Protein AF-A0A7V8SWF2-F1 (afdb_monomer)

Mean predicted aligned error: 2.57 Å

Organism: NCBI:txid2741543

Sequence (123 aa):
MGIDVYLKWEGQTEDEEKAQYTGFSVVSGDVGYLREAYHGGPYATTVLCAECFEGNPTKTIPAITLIERLPDAIKACIERHRVRYQEEIGPDDPECKAFADFVRLAAEKEAQTGKPCTVYASY

Radius of gyration: 13.46 Å; Cα contacts (8 Å, |Δi|>4): 225; chains: 1; bounding box: 35×26×35 Å

Solvent-accessible surface area (backbone atoms only — not comparable to full-atom values): 6474 Å² total; per-residue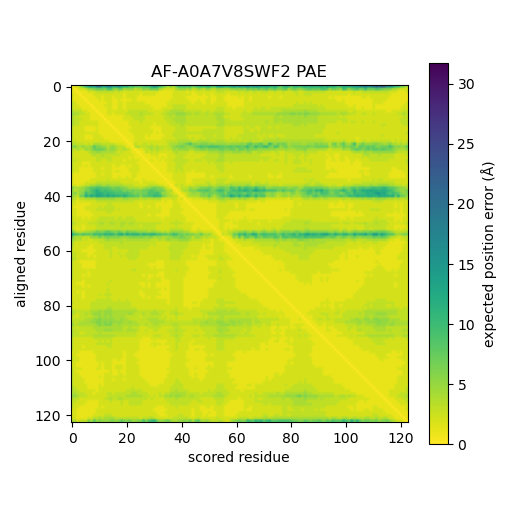 (Å²): 113,45,37,38,37,40,59,44,53,86,85,67,46,72,66,58,58,55,59,44,70,57,88,80,47,47,54,44,3,71,52,28,22,44,46,45,73,65,79,71,74,60,53,26,64,56,55,44,47,43,67,27,73,66,83,51,29,65,38,76,49,51,36,67,60,34,58,72,28,42,68,59,16,37,51,28,39,38,51,24,34,43,75,74,68,71,37,94,63,55,69,83,37,59,62,32,34,12,56,54,33,26,40,48,45,36,39,52,49,20,69,74,62,77,44,60,23,34,38,36,49,48,112

pLDDT: mean 96.08, std 3.7, range [80.88, 98.75]

Structure (mmCIF, N/CA/C/O backbone):
data_AF-A0A7V8SWF2-F1
#
_entry.id   AF-A0A7V8SWF2-F1
#
loop_
_atom_site.group_PDB
_atom_site.id
_atom_site.type_symbol
_atom_site.label_atom_id
_atom_site.label_alt_id
_atom_site.label_comp_id
_atom_site.label_asym_id
_atom_site.label_entity_id
_atom_site.label_seq_id
_atom_site.pdbx_PDB_ins_code
_atom_site.Cartn_x
_atom_site.Cartn_y
_atom_site.Cartn_z
_atom_site.occupancy
_atom_site.B_iso_or_equiv
_atom_site.auth_seq_id
_atom_site.auth_comp_id
_atom_site.auth_asym_id
_atom_site.auth_atom_id
_atom_site.pdbx_PDB_model_num
ATOM 1 N N . MET A 1 1 ? 18.454 -2.505 3.007 1.00 80.88 1 MET A N 1
ATOM 2 C CA . MET A 1 1 ? 17.566 -1.360 3.290 1.00 80.88 1 MET A CA 1
ATOM 3 C C . MET A 1 1 ? 16.406 -1.441 2.314 1.00 80.88 1 MET A C 1
ATOM 5 O O . MET A 1 1 ? 16.642 -1.771 1.153 1.00 80.88 1 MET A O 1
ATOM 9 N N . GLY A 1 2 ? 15.179 -1.259 2.784 1.00 90.56 2 GLY A N 1
ATOM 10 C CA . GLY A 1 2 ? 13.956 -1.361 1.990 1.00 90.56 2 GLY A CA 1
ATOM 11 C C . GLY A 1 2 ? 12.973 -0.290 2.435 1.00 90.56 2 GLY A C 1
ATOM 12 O O . GLY A 1 2 ? 13.125 0.240 3.529 1.00 90.56 2 GLY A O 1
ATOM 13 N N . ILE A 1 3 ? 12.019 0.024 1.571 1.00 94.75 3 ILE A N 1
ATOM 14 C CA . ILE A 1 3 ? 10.814 0.754 1.933 1.00 94.75 3 ILE A CA 1
ATOM 15 C C . ILE A 1 3 ? 9.798 -0.299 2.350 1.00 94.75 3 ILE A C 1
ATOM 17 O O . ILE A 1 3 ? 9.471 -1.179 1.555 1.00 94.7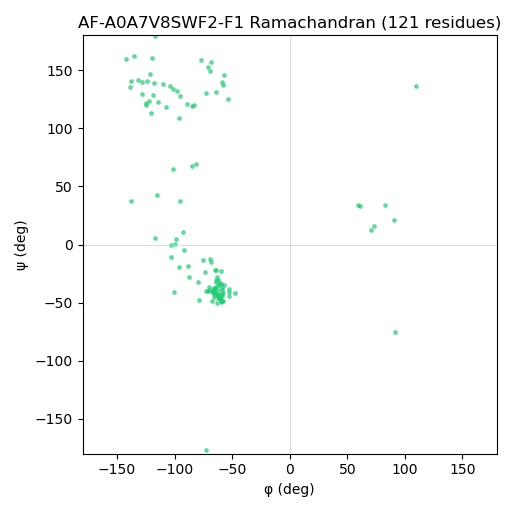5 3 ILE A O 1
ATOM 21 N N . ASP A 1 4 ? 9.322 -0.205 3.578 1.00 96.81 4 ASP A N 1
ATOM 22 C CA . ASP A 1 4 ? 8.298 -1.056 4.160 1.00 96.81 4 ASP A CA 1
ATOM 23 C C . ASP A 1 4 ? 7.067 -0.190 4.449 1.00 96.81 4 ASP A C 1
ATOM 25 O O . ASP A 1 4 ? 7.167 0.809 5.162 1.00 96.81 4 ASP A O 1
ATOM 29 N N . VAL A 1 5 ? 5.911 -0.539 3.888 1.00 97.81 5 VAL A N 1
ATOM 30 C CA . VAL A 1 5 ? 4.654 0.189 4.103 1.00 97.81 5 VAL A CA 1
ATOM 31 C C . VAL A 1 5 ? 3.636 -0.732 4.754 1.00 97.81 5 VAL A C 1
ATOM 33 O O . VAL A 1 5 ? 3.374 -1.825 4.262 1.00 97.81 5 VAL A O 1
ATOM 36 N N . TYR A 1 6 ? 3.043 -0.263 5.846 1.00 98.19 6 TYR A N 1
ATOM 37 C CA . TYR A 1 6 ? 2.081 -0.996 6.657 1.00 98.19 6 TYR A CA 1
ATOM 38 C C . TYR A 1 6 ? 0.738 -0.279 6.661 1.00 98.19 6 TYR A C 1
ATOM 40 O O . TYR A 1 6 ? 0.677 0.946 6.797 1.00 98.19 6 TYR A O 1
ATOM 48 N N . LEU A 1 7 ? -0.337 -1.053 6.574 1.00 98.25 7 LEU A N 1
ATOM 49 C CA . LEU A 1 7 ? -1.703 -0.581 6.740 1.00 98.25 7 LEU A CA 1
ATOM 50 C C . LEU A 1 7 ? -2.189 -0.868 8.164 1.00 98.25 7 LEU A C 1
ATOM 52 O O . LEU A 1 7 ? -2.066 -1.985 8.659 1.00 98.25 7 LEU A O 1
ATOM 56 N N . LYS A 1 8 ? -2.780 0.128 8.813 1.00 98.06 8 LYS A N 1
ATOM 57 C CA . LYS A 1 8 ? -3.403 0.031 10.135 1.00 98.06 8 LYS A CA 1
ATOM 58 C C . LYS A 1 8 ? -4.853 0.485 10.040 1.00 98.06 8 LYS A C 1
ATOM 60 O O . LYS A 1 8 ? -5.156 1.466 9.362 1.00 98.06 8 LYS A O 1
ATOM 65 N N . TRP A 1 9 ? -5.748 -0.193 10.744 1.00 98.06 9 TRP A N 1
ATOM 66 C CA . TRP A 1 9 ? -7.170 0.153 10.794 1.00 98.06 9 TRP A CA 1
ATOM 67 C C . TRP A 1 9 ? -7.704 0.086 12.221 1.00 98.06 9 TRP A C 1
ATOM 69 O O . TRP A 1 9 ? -7.092 -0.500 13.115 1.00 98.06 9 TRP A O 1
ATOM 79 N N . GLU A 1 10 ? -8.853 0.720 12.446 1.00 96.88 10 GLU A N 1
ATOM 80 C CA . GLU A 1 10 ? -9.509 0.680 13.749 1.00 96.88 10 GLU A CA 1
ATOM 81 C C . GLU A 1 10 ? -9.944 -0.749 14.093 1.00 96.88 10 GLU A C 1
ATOM 83 O O . GLU A 1 10 ? -10.562 -1.437 13.283 1.00 96.88 10 GLU A O 1
ATOM 88 N N . GLY A 1 11 ? -9.610 -1.197 15.304 1.00 96.19 11 GLY A N 1
ATOM 89 C CA . GLY A 1 11 ? -9.930 -2.550 15.756 1.00 96.19 11 GLY A CA 1
ATOM 90 C C . GLY A 1 11 ? -9.077 -3.652 15.122 1.00 96.19 11 GLY A C 1
ATOM 91 O O . GLY A 1 11 ? -9.462 -4.814 15.224 1.00 96.19 11 GLY A O 1
ATOM 92 N N . GLN A 1 12 ? -7.945 -3.318 14.486 1.00 97.62 12 GLN A N 1
ATOM 93 C CA . GLN A 1 12 ? -6.984 -4.317 14.014 1.00 97.62 12 GLN A CA 1
ATOM 94 C C . GLN A 1 12 ? -6.566 -5.244 15.158 1.00 97.62 12 GLN A C 1
ATOM 96 O O . GLN A 1 12 ? -6.131 -4.794 16.221 1.00 97.62 12 GLN A O 1
ATOM 101 N N . THR A 1 13 ? -6.728 -6.544 14.934 1.00 97.62 13 THR A N 1
ATOM 102 C CA . THR A 1 13 ? -6.360 -7.572 15.908 1.00 97.62 13 THR A CA 1
ATOM 103 C C . THR A 1 13 ? -4.850 -7.802 15.922 1.00 97.62 13 THR A C 1
ATOM 105 O O . THR A 1 13 ? -4.154 -7.529 14.943 1.00 97.62 13 THR A O 1
ATOM 108 N N . GLU A 1 14 ? -4.335 -8.369 17.015 1.00 96.94 14 GLU A N 1
ATOM 109 C CA . GLU A 1 14 ? -2.917 -8.738 17.090 1.00 96.94 14 GLU A CA 1
ATOM 110 C C . GLU A 1 14 ? -2.506 -9.748 16.013 1.00 96.94 14 GLU A C 1
ATOM 112 O O . GLU A 1 14 ? -1.373 -9.704 15.542 1.00 96.94 14 GLU A O 1
ATOM 117 N N . ASP A 1 15 ? -3.394 -10.669 15.630 1.00 97.38 15 ASP A N 1
ATOM 118 C CA . ASP A 1 15 ? -3.092 -11.679 14.611 1.00 97.38 15 ASP A CA 1
ATOM 119 C C . ASP A 1 15 ? -3.009 -11.049 13.215 1.00 97.38 15 ASP A C 1
ATOM 121 O O . ASP A 1 15 ? -2.100 -11.368 12.450 1.00 97.38 15 ASP A O 1
ATOM 125 N N . GLU A 1 16 ? -3.894 -10.098 12.903 1.00 97.31 16 GLU A N 1
ATOM 126 C CA . GLU A 1 16 ? -3.825 -9.315 11.664 1.00 97.31 16 GLU A CA 1
ATOM 127 C C . GLU A 1 16 ? -2.578 -8.424 11.616 1.00 97.31 16 GLU A C 1
ATOM 129 O O . GLU A 1 16 ? -1.963 -8.276 10.564 1.00 97.31 16 GLU A O 1
ATOM 134 N N . GLU A 1 17 ? -2.180 -7.836 12.745 1.00 96.56 17 GLU A N 1
ATOM 135 C CA . GLU A 1 17 ? -0.929 -7.084 12.831 1.00 96.56 17 GLU A CA 1
ATOM 136 C C . GLU A 1 17 ? 0.289 -8.000 12.648 1.00 96.56 17 GLU A C 1
ATOM 138 O O . GLU A 1 17 ? 1.190 -7.678 11.873 1.00 96.56 17 GLU A O 1
ATOM 143 N N . LYS A 1 18 ? 0.310 -9.168 13.301 1.00 96.88 18 LYS A N 1
ATOM 144 C CA . LYS A 1 18 ? 1.399 -10.147 13.161 1.00 96.88 18 LYS A CA 1
ATOM 145 C C . LYS A 1 18 ? 1.491 -10.715 11.748 1.00 96.88 18 LYS A C 1
ATOM 147 O O . LYS A 1 18 ? 2.597 -11.007 11.298 1.00 96.88 18 LYS A O 1
ATOM 152 N N . ALA A 1 19 ? 0.373 -10.826 11.031 1.00 96.56 19 ALA A N 1
ATOM 153 C CA . ALA A 1 19 ? 0.357 -11.260 9.636 1.00 96.56 19 ALA A CA 1
ATOM 154 C C . ALA A 1 19 ? 1.174 -10.334 8.713 1.00 96.56 19 ALA A C 1
ATO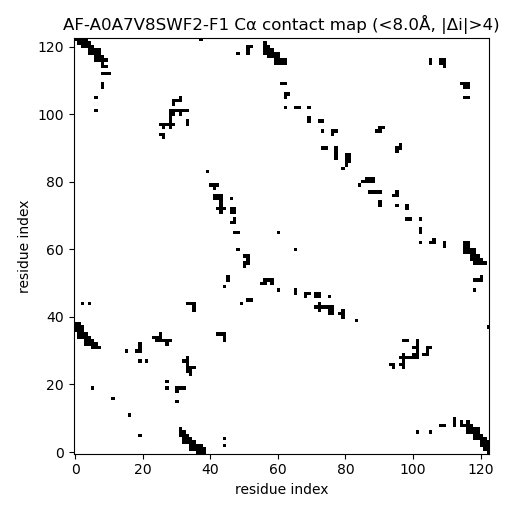M 156 O O . ALA A 1 19 ? 1.665 -10.788 7.684 1.00 96.56 19 ALA A O 1
ATOM 157 N N . GLN A 1 20 ? 1.397 -9.071 9.099 1.00 96.62 20 GLN A N 1
ATOM 158 C CA . GLN A 1 20 ? 2.237 -8.129 8.349 1.00 96.62 20 GLN A CA 1
ATOM 159 C C . GLN A 1 20 ? 3.743 -8.401 8.496 1.00 96.62 20 GLN A C 1
ATOM 161 O O . GLN A 1 20 ? 4.541 -7.876 7.718 1.00 96.62 20 GLN A O 1
ATOM 166 N N . TYR A 1 21 ? 4.169 -9.239 9.448 1.00 93.94 21 TYR A N 1
ATOM 167 C CA . TYR A 1 21 ? 5.576 -9.603 9.647 1.00 93.94 21 TYR A CA 1
ATOM 168 C C . TYR A 1 21 ? 6.024 -10.702 8.677 1.00 93.94 21 TYR A C 1
ATOM 170 O O . TYR A 1 21 ? 6.310 -11.836 9.054 1.00 93.94 21 TYR A O 1
ATOM 178 N N . THR A 1 22 ? 6.116 -10.352 7.398 1.00 92.81 22 THR A N 1
ATOM 179 C CA . THR A 1 22 ? 6.288 -11.313 6.294 1.00 92.81 22 THR A CA 1
ATOM 180 C C . THR A 1 22 ? 7.743 -11.576 5.891 1.00 92.81 22 THR A C 1
ATOM 182 O O . THR A 1 22 ? 8.002 -12.198 4.863 1.00 92.81 22 THR A O 1
ATOM 185 N N . GLY A 1 23 ? 8.720 -11.110 6.676 1.00 82.38 23 GLY A N 1
ATOM 186 C CA . GLY A 1 23 ? 10.134 -11.450 6.470 1.00 82.38 23 GLY A CA 1
ATOM 187 C C . GLY A 1 23 ? 10.715 -11.006 5.121 1.00 82.38 23 GLY A C 1
ATOM 188 O O . GLY A 1 23 ? 11.597 -11.687 4.606 1.00 82.38 23 GLY A O 1
ATOM 189 N N . PHE A 1 24 ? 10.245 -9.871 4.583 1.00 89.94 24 PHE A N 1
ATOM 190 C CA . 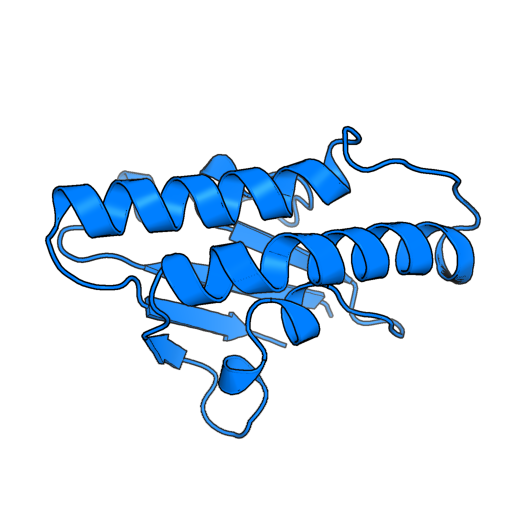PHE A 1 24 ? 10.645 -9.245 3.308 1.00 89.94 24 PHE A CA 1
ATOM 191 C C . PHE A 1 24 ? 9.868 -9.650 2.047 1.00 89.94 24 PHE A C 1
ATOM 193 O O . PHE A 1 24 ? 10.363 -9.441 0.938 1.00 89.94 24 PHE A O 1
ATOM 200 N N . SER A 1 25 ? 8.655 -10.179 2.191 1.00 93.69 25 SER A N 1
ATOM 201 C CA . SER A 1 25 ? 7.777 -10.439 1.045 1.00 93.69 25 SER A CA 1
ATOM 202 C C . SER A 1 25 ? 7.484 -9.170 0.235 1.00 93.69 25 SER A C 1
ATOM 204 O O . SER A 1 25 ? 7.197 -8.120 0.801 1.00 93.69 25 SER A O 1
ATOM 206 N N . VAL A 1 26 ? 7.508 -9.277 -1.095 1.00 95.00 26 VAL A N 1
ATOM 207 C CA . VAL A 1 26 ? 7.067 -8.214 -2.022 1.00 95.00 26 VAL A CA 1
ATOM 208 C C . VAL A 1 26 ? 5.648 -8.450 -2.554 1.00 95.00 26 VAL A C 1
ATOM 210 O O . VAL A 1 26 ? 5.141 -7.649 -3.328 1.00 95.00 26 VAL A O 1
ATOM 213 N N . VAL A 1 27 ? 5.000 -9.540 -2.128 1.00 97.31 27 VAL A N 1
ATOM 214 C CA . VAL A 1 27 ? 3.699 -9.998 -2.653 1.00 97.31 27 VAL A CA 1
ATOM 215 C C . VAL A 1 27 ? 2.584 -10.001 -1.603 1.00 97.31 27 VAL A C 1
ATOM 217 O O . VAL A 1 27 ? 1.486 -10.467 -1.868 1.00 97.31 27 VAL A O 1
ATOM 220 N N . SER A 1 28 ? 2.853 -9.500 -0.395 1.00 97.38 28 SER A N 1
ATOM 221 C CA . SER A 1 28 ? 1.954 -9.611 0.768 1.00 97.38 28 SER A CA 1
ATOM 222 C C . SER A 1 28 ? 1.047 -8.395 0.976 1.00 97.38 28 SER A C 1
ATOM 224 O O . SER A 1 28 ? 0.780 -7.972 2.104 1.00 97.38 28 SER A O 1
ATOM 226 N N . GLY A 1 29 ? 0.566 -7.820 -0.125 1.00 97.00 29 GLY A N 1
ATOM 227 C CA . GLY A 1 29 ? -0.349 -6.682 -0.082 1.00 97.00 29 GLY A CA 1
ATOM 228 C C . GLY A 1 29 ? -1.681 -6.999 0.596 1.00 97.00 29 GLY A C 1
ATOM 229 O O . GLY A 1 29 ? -2.261 -6.142 1.257 1.00 97.00 29 GLY A O 1
ATOM 230 N N . ASP A 1 30 ? -2.122 -8.250 0.503 1.00 98.00 30 ASP A N 1
ATOM 231 C CA . ASP A 1 30 ? -3.386 -8.772 1.027 1.00 98.00 30 ASP A CA 1
ATOM 232 C C . ASP A 1 30 ? -3.494 -8.742 2.556 1.00 98.00 30 ASP A C 1
ATOM 234 O O . ASP A 1 30 ? -4.602 -8.701 3.090 1.00 98.00 30 ASP A O 1
ATOM 238 N N . VAL A 1 31 ? -2.359 -8.701 3.259 1.00 98.00 31 VAL A N 1
ATOM 239 C CA . VAL A 1 31 ? -2.289 -8.523 4.720 1.00 98.00 31 VAL A CA 1
ATOM 240 C C . VAL A 1 31 ? -1.991 -7.074 5.126 1.00 98.00 31 VAL A C 1
ATOM 242 O O . VAL A 1 31 ? -1.844 -6.763 6.309 1.00 98.00 31 VAL A O 1
ATOM 245 N N . GLY A 1 32 ? -1.927 -6.155 4.160 1.00 97.88 32 GLY A N 1
ATOM 246 C CA . GLY A 1 32 ? -1.660 -4.739 4.401 1.00 97.88 32 GLY A CA 1
ATOM 247 C C . GLY A 1 32 ? -0.176 -4.429 4.545 1.00 97.88 32 GLY A C 1
ATOM 248 O O . GLY A 1 32 ? 0.185 -3.550 5.328 1.00 97.88 32 GLY A O 1
ATOM 249 N N . TYR A 1 33 ? 0.679 -5.147 3.816 1.00 98.50 33 TYR A N 1
ATOM 250 C CA . TYR A 1 33 ? 2.119 -4.917 3.794 1.00 98.50 33 TYR A CA 1
ATOM 251 C C . TYR A 1 33 ? 2.645 -4.782 2.361 1.00 98.50 33 TYR A C 1
ATOM 253 O O . TYR A 1 33 ? 2.398 -5.631 1.509 1.00 98.50 33 TYR A O 1
ATOM 261 N N . LEU A 1 34 ? 3.407 -3.723 2.099 1.00 98.19 34 LEU A N 1
ATOM 262 C CA . LEU A 1 34 ? 4.147 -3.548 0.851 1.00 98.19 34 LEU A CA 1
ATOM 263 C C . LEU A 1 34 ? 5.629 -3.410 1.153 1.00 98.19 34 LEU A C 1
ATOM 265 O O . LEU A 1 34 ? 6.021 -2.800 2.151 1.00 98.19 34 LEU A O 1
ATOM 269 N N . ARG A 1 35 ? 6.449 -3.910 0.232 1.00 96.38 35 ARG A N 1
ATOM 270 C CA . ARG A 1 35 ? 7.893 -3.764 0.306 1.00 96.38 35 ARG A CA 1
ATOM 271 C C . ARG A 1 35 ? 8.501 -3.454 -1.046 1.00 96.38 35 ARG A C 1
ATOM 273 O O . ARG A 1 35 ? 8.250 -4.154 -2.020 1.00 96.38 35 ARG A O 1
ATOM 280 N N . GLU A 1 36 ? 9.413 -2.491 -1.060 1.00 95.12 36 GLU A N 1
ATOM 281 C CA . GLU A 1 36 ? 10.323 -2.258 -2.178 1.00 95.12 36 GLU A CA 1
ATOM 282 C C . GLU A 1 36 ? 11.772 -2.199 -1.689 1.00 95.12 36 GLU A C 1
ATOM 284 O O . GLU A 1 36 ? 12.088 -1.620 -0.652 1.00 95.12 36 GLU A O 1
A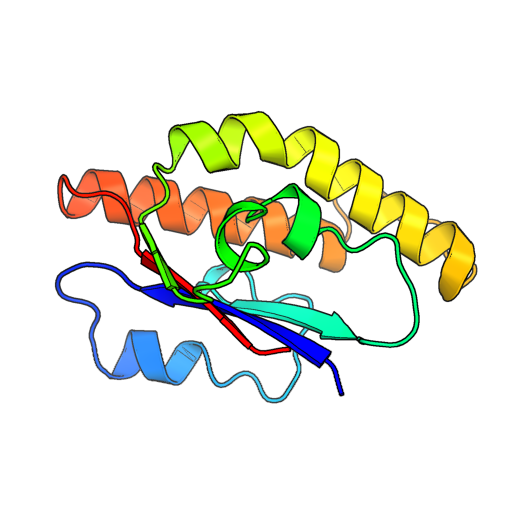TOM 289 N N . ALA A 1 37 ? 12.703 -2.784 -2.437 1.00 92.25 37 ALA A N 1
ATOM 290 C CA . ALA A 1 37 ? 14.115 -2.710 -2.080 1.00 92.25 37 ALA A CA 1
ATOM 291 C C . ALA A 1 37 ? 14.687 -1.295 -2.335 1.00 92.25 37 ALA A C 1
ATOM 293 O O . ALA A 1 37 ? 14.538 -0.729 -3.422 1.00 92.25 37 ALA A O 1
ATOM 294 N N . TYR A 1 38 ? 15.385 -0.718 -1.351 1.00 84.75 38 TYR A N 1
ATOM 295 C CA . TYR A 1 38 ? 15.853 0.674 -1.388 1.00 84.75 38 TYR A CA 1
ATOM 296 C C . TYR A 1 38 ? 17.197 0.804 -2.123 1.00 84.75 38 TYR A C 1
ATOM 298 O O . TYR A 1 38 ? 18.242 1.057 -1.524 1.00 84.75 38 TYR A O 1
ATOM 306 N N . HIS A 1 39 ? 17.183 0.559 -3.434 1.00 83.69 39 HIS A N 1
ATOM 307 C CA . HIS A 1 39 ? 18.372 0.600 -4.298 1.00 83.69 39 HIS A CA 1
ATOM 308 C C . HIS A 1 39 ? 18.102 1.287 -5.653 1.00 83.69 39 HIS A C 1
ATOM 310 O O . HIS A 1 39 ? 18.623 0.898 -6.701 1.00 83.69 39 HIS A O 1
ATOM 316 N N . GLY A 1 40 ? 17.280 2.337 -5.623 1.00 82.56 40 GLY A N 1
ATOM 317 C CA . GLY A 1 40 ? 17.022 3.238 -6.744 1.00 82.56 40 GLY A CA 1
ATOM 318 C C . GLY A 1 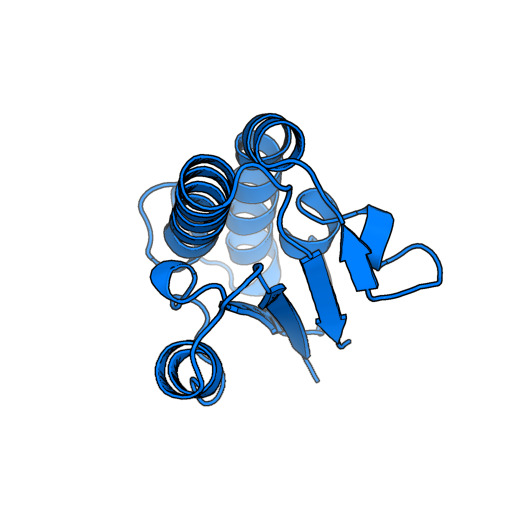40 ? 15.622 3.077 -7.320 1.00 82.56 40 GLY A C 1
ATOM 319 O O . GLY A 1 40 ? 15.153 1.959 -7.501 1.00 82.56 40 GLY A O 1
ATOM 320 N N . GLY A 1 41 ? 14.967 4.204 -7.609 1.00 87.81 41 GLY A N 1
ATOM 321 C CA . GLY A 1 41 ? 13.595 4.242 -8.117 1.00 87.81 41 GLY A CA 1
ATOM 322 C C . GLY A 1 41 ? 13.437 3.787 -9.581 1.00 87.81 41 GLY A C 1
ATOM 323 O O . GLY A 1 41 ? 14.442 3.418 -10.212 1.00 87.81 41 GLY A O 1
ATOM 324 N N . PRO A 1 42 ? 12.203 3.859 -10.122 1.00 94.31 42 PRO A N 1
ATOM 325 C CA . PRO A 1 42 ? 10.998 4.383 -9.457 1.00 94.31 42 PRO A CA 1
ATOM 326 C C . PRO A 1 42 ? 10.517 3.499 -8.292 1.00 94.31 42 PRO A C 1
ATOM 328 O O . PRO A 1 42 ? 10.886 2.326 -8.213 1.00 94.31 42 PRO A O 1
ATOM 331 N N . TYR A 1 43 ? 9.767 4.097 -7.360 1.00 96.44 43 TYR A N 1
ATOM 332 C CA . TYR A 1 43 ? 9.179 3.413 -6.203 1.00 96.44 43 TYR A CA 1
ATOM 333 C C . TYR A 1 43 ? 7.660 3.554 -6.249 1.00 96.44 43 TYR A C 1
ATOM 335 O O . TYR A 1 43 ? 7.129 4.662 -6.107 1.00 96.44 43 TYR A O 1
ATOM 343 N N . ALA A 1 44 ? 6.962 2.446 -6.448 1.00 97.62 44 ALA A N 1
ATOM 344 C CA . ALA A 1 44 ? 5.507 2.424 -6.495 1.00 97.62 44 ALA A CA 1
ATOM 345 C C . ALA A 1 44 ? 4.873 2.835 -5.152 1.00 97.62 44 ALA A C 1
ATOM 347 O O . ALA A 1 44 ? 3.848 3.519 -5.147 1.00 97.62 44 ALA A O 1
ATOM 348 N N . THR A 1 45 ? 5.515 2.543 -4.017 1.00 97.25 45 THR A N 1
ATOM 349 C CA . THR A 1 45 ? 5.068 2.981 -2.685 1.00 97.25 45 THR A CA 1
ATOM 350 C C . THR A 1 45 ? 5.072 4.500 -2.549 1.00 97.25 45 THR A C 1
ATOM 352 O O . THR A 1 45 ? 4.173 5.051 -1.919 1.00 97.25 45 THR A O 1
ATOM 355 N N . THR A 1 46 ? 6.039 5.191 -3.164 1.00 96.25 46 THR A N 1
ATOM 356 C CA . THR A 1 46 ? 6.110 6.665 -3.137 1.00 96.25 46 THR A CA 1
ATOM 357 C C . THR A 1 46 ? 5.054 7.322 -4.018 1.00 96.25 46 THR A C 1
ATOM 359 O O . THR A 1 46 ? 4.670 8.456 -3.761 1.00 96.25 46 THR A O 1
ATOM 362 N N . VAL A 1 47 ? 4.555 6.607 -5.031 1.00 97.81 47 VAL A N 1
ATOM 363 C CA . VAL A 1 47 ? 3.426 7.060 -5.854 1.00 97.81 47 VAL A CA 1
ATOM 364 C C . VAL A 1 47 ? 2.113 6.831 -5.110 1.00 97.81 47 VAL A C 1
ATOM 366 O O . VAL A 1 47 ? 1.283 7.733 -5.021 1.00 97.81 47 VAL A O 1
ATOM 369 N N . LEU A 1 48 ? 1.932 5.634 -4.546 1.00 98.38 48 LEU A N 1
ATOM 370 C CA . LEU A 1 48 ? 0.690 5.245 -3.886 1.00 98.38 48 LEU A CA 1
ATOM 371 C C . LEU A 1 48 ? 0.449 6.042 -2.592 1.00 98.38 48 LEU A C 1
ATOM 373 O O . LEU A 1 48 ? -0.627 6.609 -2.394 1.00 98.38 48 LEU A O 1
ATOM 377 N N . CYS A 1 49 ? 1.473 6.125 -1.741 1.00 97.31 49 CYS A N 1
ATOM 378 C CA . CYS A 1 49 ? 1.404 6.679 -0.388 1.00 97.31 49 CYS A CA 1
ATOM 379 C C . CYS A 1 49 ? 2.267 7.943 -0.256 1.00 97.31 49 CYS A C 1
ATOM 381 O O . CYS A 1 49 ? 3.008 8.083 0.717 1.00 97.31 49 CYS A O 1
ATOM 383 N N . ALA A 1 50 ? 2.218 8.832 -1.253 1.00 96.25 50 ALA A N 1
ATOM 384 C CA . ALA A 1 50 ? 3.105 9.992 -1.383 1.00 96.25 50 ALA A CA 1
ATOM 385 C C . ALA A 1 50 ? 3.258 10.811 -0.088 1.00 96.25 50 ALA A C 1
ATOM 387 O O . ALA A 1 50 ? 4.372 11.158 0.303 1.00 96.25 50 ALA A O 1
ATOM 388 N N . GLU A 1 51 ? 2.162 11.039 0.638 1.00 95.12 51 GLU A N 1
ATOM 389 C CA . GLU A 1 51 ? 2.151 11.839 1.862 1.00 95.12 51 GLU A CA 1
ATOM 390 C C . GLU A 1 51 ? 3.011 11.236 2.982 1.00 95.12 51 GLU A C 1
ATOM 392 O O . GLU A 1 51 ? 3.520 11.977 3.824 1.00 95.12 51 GLU A O 1
ATOM 397 N N . CYS A 1 52 ? 3.191 9.910 3.010 1.00 96.12 52 CYS A N 1
ATOM 398 C CA . CYS A 1 52 ? 4.050 9.230 3.984 1.00 96.12 52 CYS A CA 1
ATOM 399 C C . CYS A 1 52 ? 5.542 9.520 3.760 1.00 96.12 52 CYS A C 1
ATOM 401 O O . CYS A 1 52 ? 6.355 9.215 4.624 1.00 96.12 52 CYS A O 1
ATOM 403 N N . PHE A 1 53 ? 5.923 10.110 2.627 1.00 93.69 53 PHE A N 1
ATOM 404 C CA . PHE A 1 53 ? 7.315 10.453 2.324 1.00 93.69 53 PHE A CA 1
ATOM 405 C C . PHE A 1 53 ? 7.600 11.958 2.494 1.00 93.69 53 PHE A C 1
ATOM 407 O O . PHE A 1 53 ? 8.740 12.400 2.347 1.00 93.69 53 PHE A O 1
ATOM 414 N N . GLU A 1 54 ? 6.589 12.746 2.879 1.00 90.19 54 GLU A N 1
ATOM 415 C CA . GLU A 1 54 ? 6.665 14.195 3.102 1.00 90.19 54 GLU A CA 1
ATOM 416 C C . GLU A 1 54 ? 6.746 14.530 4.606 1.00 90.19 54 GLU A C 1
ATOM 418 O O . GLU A 1 54 ? 5.856 15.135 5.216 1.00 90.19 54 GLU A O 1
ATOM 423 N N . GLY A 1 55 ? 7.842 14.109 5.239 1.00 84.94 55 GLY A N 1
ATOM 424 C CA . GLY A 1 55 ? 8.153 14.417 6.636 1.00 84.94 55 GLY A CA 1
ATOM 425 C C . GLY A 1 55 ? 7.639 13.375 7.631 1.00 84.94 55 GLY A C 1
ATOM 426 O O . GLY A 1 55 ? 8.442 12.616 8.163 1.00 84.94 55 GLY A O 1
ATOM 427 N N . ASN A 1 56 ? 6.331 13.348 7.925 1.00 89.88 56 ASN A N 1
ATOM 428 C CA . ASN A 1 56 ? 5.770 12.359 8.862 1.00 89.88 56 ASN A CA 1
ATOM 429 C C . ASN A 1 56 ? 5.449 11.039 8.126 1.00 89.88 56 ASN A C 1
ATOM 431 O O . ASN A 1 56 ? 4.575 11.065 7.257 1.00 89.88 56 ASN A O 1
ATOM 435 N N . PRO A 1 57 ? 6.073 9.905 8.504 1.00 95.00 57 PRO A N 1
ATOM 436 C CA . PRO A 1 57 ? 5.868 8.612 7.851 1.00 95.00 57 PRO A CA 1
ATOM 437 C C . PRO A 1 57 ? 4.483 7.994 8.050 1.00 95.00 57 PRO A C 1
ATOM 439 O O . PRO A 1 57 ? 4.121 7.052 7.345 1.00 95.00 57 PRO A O 1
ATOM 442 N N . THR A 1 58 ? 3.713 8.494 9.015 1.00 97.31 58 THR A N 1
ATOM 443 C CA . THR A 1 58 ? 2.393 7.977 9.368 1.00 97.31 58 THR A CA 1
ATOM 444 C C . THR A 1 58 ? 1.315 8.949 8.910 1.00 97.31 58 THR A C 1
ATOM 446 O O . THR A 1 58 ? 1.256 10.092 9.378 1.00 97.31 58 THR A O 1
ATOM 449 N N . LYS A 1 59 ? 0.435 8.500 8.013 1.00 97.69 59 LYS A N 1
ATOM 450 C CA . LYS A 1 59 ? -0.646 9.311 7.444 1.00 97.69 59 LYS A CA 1
ATOM 451 C C . LYS A 1 59 ? -1.934 8.517 7.361 1.00 97.69 59 LYS A C 1
ATOM 453 O O . LYS A 1 59 ? -1.937 7.352 6.994 1.00 97.69 59 LYS A O 1
ATOM 458 N N . THR A 1 60 ? -3.045 9.170 7.655 1.00 97.75 60 THR A N 1
ATOM 459 C CA . THR A 1 60 ? -4.370 8.633 7.352 1.00 97.75 60 THR A CA 1
ATOM 460 C C . THR A 1 60 ? -4.698 8.956 5.899 1.00 97.75 60 THR A C 1
ATOM 462 O O . THR A 1 60 ? -4.707 10.131 5.533 1.00 97.75 60 THR A O 1
ATOM 465 N N . ILE A 1 61 ? -4.932 7.931 5.077 1.00 97.50 61 ILE A N 1
ATOM 466 C CA . ILE A 1 61 ? -5.181 8.080 3.637 1.00 97.50 61 ILE A CA 1
ATOM 467 C C . ILE A 1 61 ? -6.517 7.401 3.303 1.00 97.50 61 ILE A C 1
ATOM 469 O O . ILE A 1 61 ? -6.649 6.200 3.541 1.00 97.50 61 ILE A O 1
ATOM 473 N N . PRO A 1 62 ? -7.507 8.135 2.762 1.00 98.25 62 PRO A N 1
ATOM 474 C CA . PRO A 1 62 ? -8.750 7.540 2.278 1.00 98.25 62 PRO A CA 1
ATOM 475 C C . PRO A 1 62 ? -8.500 6.495 1.190 1.00 98.25 62 PRO A C 1
ATOM 477 O O . PRO A 1 62 ? -7.704 6.717 0.273 1.00 98.25 62 PRO A O 1
ATOM 48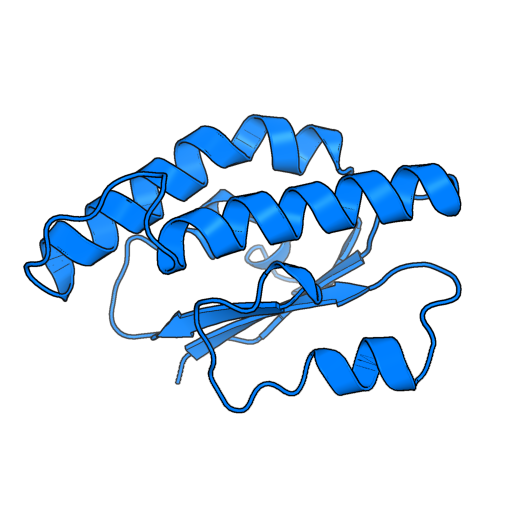0 N N . ALA A 1 63 ? -9.234 5.386 1.234 1.00 98.31 63 ALA A N 1
ATOM 481 C CA . ALA A 1 63 ? -9.125 4.315 0.251 1.00 98.31 63 ALA A CA 1
ATOM 482 C C . ALA A 1 63 ? -9.383 4.818 -1.175 1.00 98.31 63 ALA A C 1
ATOM 484 O O . ALA A 1 63 ? -8.705 4.387 -2.103 1.00 98.31 63 ALA A O 1
ATOM 485 N N . ILE A 1 64 ? -10.292 5.784 -1.355 1.00 98.50 64 ILE A N 1
ATOM 486 C CA . ILE A 1 64 ? -10.547 6.394 -2.668 1.00 98.50 64 ILE A CA 1
ATOM 487 C C . ILE A 1 64 ? -9.294 7.047 -3.262 1.00 98.50 64 ILE A C 1
ATOM 489 O O . ILE A 1 64 ? -9.016 6.876 -4.443 1.00 98.50 64 ILE A O 1
ATOM 493 N N . THR A 1 65 ? -8.480 7.704 -2.436 1.00 98.62 65 THR A N 1
ATOM 494 C CA . THR A 1 65 ? -7.218 8.311 -2.871 1.00 98.62 65 THR A CA 1
ATOM 495 C C . THR A 1 65 ? -6.210 7.246 -3.301 1.00 98.62 65 THR A C 1
ATOM 497 O O . THR A 1 65 ? -5.514 7.416 -4.301 1.00 98.62 65 THR A O 1
ATOM 500 N N . LEU A 1 66 ? -6.147 6.120 -2.583 1.00 98.56 66 LEU A N 1
ATOM 501 C CA . LEU A 1 66 ? -5.300 4.988 -2.966 1.00 98.56 66 LEU A CA 1
ATOM 502 C C . LEU A 1 66 ? -5.775 4.343 -4.280 1.00 98.56 66 LEU A C 1
ATOM 504 O O . LEU A 1 66 ? -4.953 4.028 -5.136 1.00 98.56 66 LEU A O 1
ATOM 508 N N . ILE A 1 67 ? -7.091 4.198 -4.468 1.00 98.69 67 ILE A N 1
ATOM 509 C CA . ILE A 1 6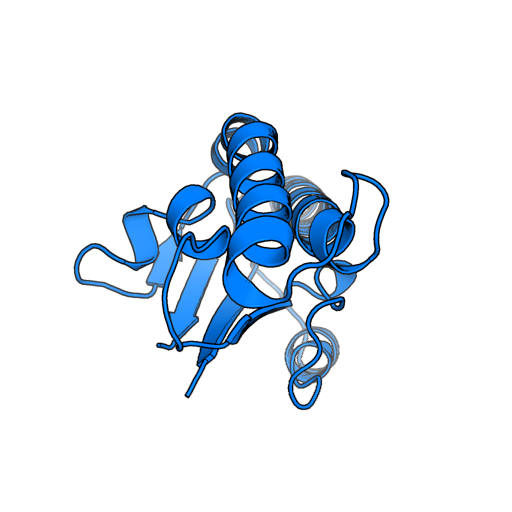7 ? -7.708 3.678 -5.700 1.00 98.69 67 ILE A CA 1
ATOM 510 C C . ILE A 1 67 ? -7.371 4.569 -6.900 1.00 98.69 67 ILE A C 1
ATOM 512 O O . ILE A 1 67 ? -6.978 4.057 -7.946 1.00 98.69 67 ILE A O 1
ATOM 516 N N . GLU A 1 68 ? -7.484 5.889 -6.752 1.00 98.62 68 GLU A N 1
ATOM 517 C CA . GLU A 1 68 ? -7.161 6.852 -7.813 1.00 98.62 68 GLU A CA 1
ATOM 518 C C . GLU A 1 68 ? -5.688 6.775 -8.241 1.00 98.62 68 GLU A C 1
ATOM 520 O O . GLU A 1 68 ? -5.379 6.934 -9.422 1.00 98.62 68 GLU A O 1
ATOM 525 N N . ARG A 1 69 ? -4.780 6.490 -7.299 1.00 98.62 69 ARG A N 1
ATOM 526 C CA . ARG A 1 69 ? -3.329 6.405 -7.540 1.00 98.62 69 ARG A CA 1
ATOM 527 C C . ARG A 1 69 ? -2.850 5.023 -7.968 1.00 98.62 69 ARG A C 1
ATOM 529 O O . ARG A 1 69 ? -1.757 4.910 -8.525 1.00 98.62 69 ARG A O 1
ATOM 536 N N . LEU A 1 70 ? -3.641 3.977 -7.728 1.00 98.69 70 LEU A N 1
ATOM 537 C CA . LEU A 1 70 ? -3.269 2.592 -8.011 1.00 98.69 70 LEU A CA 1
ATOM 538 C C . LEU A 1 70 ? -2.784 2.375 -9.459 1.00 98.69 70 LEU A C 1
ATOM 540 O O . LEU A 1 70 ? -1.743 1.737 -9.623 1.00 98.69 70 LEU A O 1
ATOM 544 N N . PRO A 1 71 ? -3.430 2.922 -10.513 1.00 98.69 71 PRO A N 1
ATOM 545 C CA . PRO A 1 71 ? -2.944 2.747 -11.881 1.00 98.69 71 PRO A CA 1
ATOM 546 C C . PRO A 1 71 ? -1.523 3.281 -12.098 1.00 98.69 71 PRO A C 1
ATOM 548 O O . PRO A 1 71 ? -0.740 2.668 -12.822 1.00 98.69 71 PRO A O 1
ATOM 551 N N . ASP A 1 72 ? -1.170 4.404 -11.472 1.00 98.69 72 ASP A N 1
ATOM 552 C CA . ASP A 1 72 ? 0.161 4.998 -11.610 1.00 98.69 72 ASP A CA 1
ATOM 553 C C . ASP A 1 72 ? 1.199 4.289 -10.732 1.00 98.69 72 ASP A C 1
ATOM 555 O O . ASP A 1 72 ? 2.345 4.123 -11.156 1.00 98.69 72 ASP A O 1
ATOM 559 N N . ALA A 1 73 ? 0.797 3.778 -9.565 1.00 98.50 73 ALA A N 1
ATOM 560 C CA . ALA A 1 73 ? 1.642 2.909 -8.749 1.00 98.50 73 ALA A CA 1
ATOM 561 C C . ALA A 1 73 ? 1.992 1.603 -9.487 1.00 98.50 73 ALA A C 1
ATOM 563 O O . ALA A 1 73 ? 3.159 1.214 -9.522 1.00 98.50 73 ALA A O 1
ATOM 564 N N . ILE A 1 74 ? 1.023 0.973 -10.162 1.00 98.56 74 ILE A N 1
ATOM 565 C CA . ILE A 1 74 ? 1.260 -0.224 -10.986 1.00 98.56 74 ILE A CA 1
ATOM 566 C C . ILE A 1 74 ? 2.227 0.090 -12.137 1.00 98.56 74 ILE A C 1
ATOM 568 O O . ILE A 1 74 ? 3.184 -0.653 -12.348 1.00 98.56 74 ILE A O 1
ATOM 572 N N . LYS A 1 75 ? 2.054 1.217 -12.846 1.00 98.44 75 LYS A N 1
ATOM 573 C CA . LYS A 1 75 ? 3.014 1.642 -13.887 1.00 98.44 75 LYS A CA 1
ATOM 574 C C . LYS A 1 75 ? 4.424 1.820 -13.324 1.00 98.44 75 LYS A C 1
ATOM 576 O O . LYS A 1 75 ? 5.386 1.416 -13.972 1.00 98.44 75 LYS A O 1
ATOM 581 N N . ALA A 1 76 ? 4.554 2.412 -12.136 1.00 98.12 76 ALA A N 1
ATOM 582 C CA . ALA A 1 76 ? 5.843 2.581 -11.475 1.00 98.12 76 ALA A CA 1
ATOM 583 C C . ALA A 1 76 ? 6.475 1.234 -11.084 1.00 98.12 76 ALA A C 1
ATOM 585 O O . ALA A 1 76 ? 7.686 1.082 -11.235 1.00 98.12 76 ALA A O 1
ATOM 586 N N . CYS A 1 77 ? 5.676 0.256 -10.646 1.00 97.88 77 CYS A N 1
ATOM 587 C CA . CYS A 1 77 ? 6.139 -1.103 -10.355 1.00 97.88 77 CYS A CA 1
ATOM 588 C C . CYS A 1 77 ? 6.672 -1.793 -11.623 1.00 97.88 77 CYS A C 1
ATOM 590 O O . CYS A 1 77 ? 7.820 -2.238 -11.646 1.00 97.88 77 CYS A O 1
ATOM 592 N N . ILE A 1 78 ? 5.897 -1.776 -12.712 1.00 98.12 78 ILE A N 1
ATOM 593 C CA . ILE A 1 78 ? 6.304 -2.339 -14.011 1.00 98.12 78 ILE A CA 1
ATOM 594 C C . ILE A 1 78 ? 7.595 -1.678 -14.511 1.00 98.12 78 ILE A C 1
ATOM 596 O O . ILE A 1 78 ? 8.560 -2.357 -14.869 1.00 98.12 78 ILE A O 1
ATOM 600 N N . GLU A 1 79 ? 7.650 -0.343 -14.496 1.00 97.38 79 GLU A N 1
ATOM 601 C CA . GLU A 1 79 ? 8.830 0.398 -14.943 1.00 97.38 79 GLU A CA 1
ATOM 602 C C . GLU A 1 79 ? 10.056 0.079 -14.084 1.00 97.38 79 GLU A C 1
ATOM 604 O O . GLU A 1 79 ? 11.162 -0.069 -14.607 1.00 97.38 79 GLU A O 1
ATOM 609 N N . ARG A 1 80 ? 9.874 -0.075 -12.769 1.00 95.50 80 ARG A N 1
ATOM 610 C CA . ARG A 1 80 ? 10.946 -0.466 -11.856 1.00 95.50 80 ARG A CA 1
ATOM 611 C C . ARG A 1 80 ? 11.536 -1.820 -12.240 1.00 95.50 80 ARG A C 1
ATOM 613 O O . ARG A 1 80 ? 12.761 -1.913 -12.336 1.00 95.50 80 ARG A O 1
ATOM 620 N N . HIS A 1 81 ? 10.708 -2.839 -12.461 1.00 95.81 81 HIS A N 1
ATOM 621 C CA . HIS A 1 81 ? 11.191 -4.165 -12.862 1.00 95.81 81 HIS A CA 1
ATOM 622 C C . HIS A 1 81 ? 11.962 -4.108 -14.177 1.00 95.81 81 HIS A C 1
ATOM 624 O O . HIS A 1 81 ? 13.086 -4.614 -14.258 1.00 95.81 81 HIS A O 1
ATOM 630 N N . ARG A 1 82 ? 11.449 -3.350 -15.148 1.00 95.62 82 ARG A N 1
ATOM 631 C CA . ARG A 1 82 ? 12.117 -3.140 -16.432 1.00 95.62 82 ARG A CA 1
ATOM 632 C C . ARG A 1 82 ? 13.502 -2.505 -16.282 1.00 95.62 82 ARG A C 1
ATOM 634 O O . ARG A 1 82 ? 14.462 -2.974 -16.888 1.00 95.62 82 ARG A O 1
ATOM 641 N N . VAL A 1 83 ? 13.634 -1.438 -15.489 1.00 94.06 83 VAL A N 1
ATOM 642 C CA . VAL A 1 83 ? 14.894 -0.668 -15.409 1.00 94.06 83 VAL A CA 1
ATOM 643 C C . VAL A 1 83 ? 15.888 -1.194 -14.375 1.00 94.06 83 VAL A C 1
ATOM 645 O O . VAL A 1 83 ? 17.090 -0.977 -14.533 1.00 94.06 83 VAL A O 1
ATOM 648 N N . ARG A 1 84 ? 15.422 -1.844 -13.301 1.00 93.06 84 ARG A N 1
ATOM 649 C CA . ARG A 1 84 ? 16.279 -2.327 -12.202 1.00 93.06 84 ARG A CA 1
ATOM 650 C C . ARG A 1 84 ? 16.578 -3.807 -12.278 1.00 93.06 84 ARG A C 1
ATOM 652 O O . ARG A 1 84 ? 17.713 -4.185 -12.000 1.00 93.06 84 ARG A O 1
ATOM 659 N N . TYR A 1 85 ? 15.580 -4.608 -12.622 1.00 92.44 85 TYR A N 1
ATOM 660 C CA . TYR A 1 85 ? 15.693 -6.063 -12.628 1.00 92.44 85 TYR A CA 1
ATOM 661 C C . TYR A 1 85 ? 15.846 -6.620 -14.046 1.00 92.44 85 TYR A C 1
ATOM 663 O O . TYR A 1 85 ? 16.255 -7.762 -14.198 1.00 92.44 85 TYR A O 1
ATOM 671 N N . GLN A 1 86 ? 15.639 -5.783 -15.075 1.00 95.00 86 GLN A N 1
ATOM 672 C CA . GLN A 1 86 ? 15.657 -6.187 -16.486 1.00 95.00 86 GLN A CA 1
ATOM 673 C C . GLN A 1 86 ? 14.606 -7.268 -16.776 1.00 95.00 86 GLN A C 1
ATOM 675 O O . GLN A 1 86 ? 14.806 -8.143 -17.615 1.00 95.00 86 GLN A O 1
ATOM 680 N N . GLU A 1 87 ? 13.483 -7.179 -16.066 1.00 96.06 87 GLU A N 1
ATOM 681 C CA . GLU A 1 87 ? 12.355 -8.099 -16.143 1.00 96.06 87 GLU A CA 1
ATOM 682 C C . GLU A 1 87 ? 11.164 -7.405 -16.802 1.00 96.06 87 GLU A C 1
ATOM 684 O O . GLU A 1 87 ? 10.863 -6.243 -16.514 1.00 96.06 87 GLU A O 1
ATOM 689 N N . GLU A 1 88 ? 10.473 -8.126 -17.681 1.00 96.25 88 GLU A N 1
ATOM 690 C CA . GLU A 1 88 ? 9.189 -7.701 -18.229 1.00 96.25 88 GLU A CA 1
ATOM 691 C C . GLU A 1 88 ? 8.073 -8.349 -17.414 1.00 96.25 88 GLU A C 1
ATOM 693 O O . GLU A 1 88 ? 7.855 -9.555 -17.500 1.00 96.25 88 GLU A O 1
ATOM 698 N N . ILE A 1 89 ? 7.380 -7.529 -16.627 1.00 97.56 89 ILE A N 1
ATOM 699 C CA . ILE A 1 89 ? 6.189 -7.919 -15.871 1.00 97.56 89 ILE A CA 1
ATOM 700 C C . ILE A 1 89 ? 4.992 -7.071 -16.309 1.00 97.56 89 ILE A C 1
ATOM 702 O O . ILE A 1 89 ? 5.141 -5.990 -16.889 1.00 97.56 89 ILE A O 1
ATOM 706 N N . GLY A 1 90 ? 3.797 -7.557 -16.018 1.00 97.31 90 GLY A N 1
ATOM 707 C CA . GLY A 1 90 ? 2.525 -6.896 -16.235 1.00 97.31 90 GLY A CA 1
ATOM 708 C C . GLY A 1 90 ? 1.768 -6.614 -14.932 1.00 97.31 90 GLY A C 1
ATOM 709 O O . GLY A 1 90 ? 2.210 -6.952 -13.837 1.00 97.31 90 GLY A O 1
ATOM 710 N N . PRO A 1 91 ? 0.580 -5.997 -15.041 1.00 96.75 91 PRO A N 1
ATOM 711 C CA . PRO A 1 91 ? -0.237 -5.622 -13.885 1.00 96.75 91 PRO A CA 1
ATOM 712 C C . PRO A 1 91 ? -0.741 -6.821 -13.065 1.00 96.75 91 PRO A C 1
ATOM 714 O O . PRO A 1 91 ? -1.079 -6.657 -11.896 1.00 96.75 91 PRO A O 1
ATOM 717 N N . ASP A 1 92 ? -0.804 -8.008 -13.673 1.00 96.38 92 ASP A N 1
ATOM 718 C CA . ASP A 1 92 ? -1.297 -9.233 -13.040 1.00 96.38 92 ASP A CA 1
ATOM 719 C C . ASP A 1 92 ? -0.202 -10.072 -12.367 1.00 96.38 92 ASP A C 1
ATOM 721 O O . ASP A 1 92 ? -0.531 -11.079 -11.724 1.00 96.38 92 ASP A O 1
ATOM 725 N N . ASP A 1 93 ? 1.066 -9.673 -12.505 1.00 98.25 93 ASP A N 1
ATOM 726 C CA . ASP A 1 93 ? 2.185 -10.323 -11.830 1.00 98.25 93 ASP A CA 1
ATOM 727 C C . ASP A 1 93 ? 2.145 -10.061 -10.315 1.00 98.25 93 ASP A C 1
ATOM 729 O O . ASP A 1 93 ? 1.639 -9.016 -9.883 1.00 98.25 93 ASP A O 1
ATOM 733 N N . PRO A 1 94 ? 2.638 -11.001 -9.484 1.00 98.00 94 PRO A N 1
ATOM 734 C CA . PRO A 1 94 ? 2.478 -10.957 -8.029 1.00 98.00 94 PRO A CA 1
ATOM 735 C C . PRO A 1 94 ? 2.920 -9.642 -7.371 1.00 98.00 94 PRO A C 1
ATOM 737 O O . PRO A 1 94 ? 2.256 -9.152 -6.457 1.00 98.00 94 PRO A O 1
ATOM 740 N N . GLU A 1 95 ? 4.007 -9.044 -7.850 1.00 96.56 95 GLU A N 1
ATOM 741 C CA . GLU A 1 95 ? 4.573 -7.794 -7.344 1.00 96.56 95 GLU A CA 1
ATOM 742 C C . GLU A 1 95 ? 3.651 -6.600 -7.616 1.00 96.56 95 GLU A C 1
ATOM 744 O O . GLU A 1 95 ? 3.441 -5.762 -6.739 1.00 96.56 95 GLU A O 1
ATOM 749 N N . CYS A 1 96 ? 3.042 -6.541 -8.804 1.00 97.94 96 CYS A N 1
ATOM 750 C CA . CYS A 1 96 ? 2.053 -5.514 -9.139 1.00 97.94 96 CYS A CA 1
ATOM 751 C C . CYS A 1 96 ? 0.729 -5.753 -8.404 1.00 97.94 96 CYS A C 1
ATOM 753 O O . CYS A 1 96 ? 0.118 -4.807 -7.894 1.00 97.94 96 CYS A O 1
ATOM 755 N N . LYS A 1 97 ? 0.304 -7.018 -8.302 1.00 98.12 97 LYS A N 1
ATOM 756 C CA . LYS A 1 97 ? -0.915 -7.412 -7.587 1.00 98.12 97 LYS A CA 1
ATOM 757 C C . LYS A 1 97 ? -0.883 -7.057 -6.114 1.00 98.12 97 LYS A C 1
ATOM 759 O O . LYS A 1 97 ? -1.919 -6.657 -5.594 1.00 98.12 97 LYS A O 1
ATOM 764 N N . ALA A 1 98 ? 0.283 -7.097 -5.472 1.00 98.50 98 ALA A N 1
ATOM 765 C CA . ALA A 1 98 ? 0.428 -6.668 -4.086 1.00 98.50 98 ALA A CA 1
ATOM 766 C C . ALA A 1 98 ? -0.127 -5.250 -3.856 1.00 98.50 98 ALA A C 1
ATOM 768 O O . ALA A 1 98 ? -0.837 -5.010 -2.883 1.00 98.50 98 ALA A O 1
ATOM 769 N N . PHE A 1 99 ? 0.108 -4.312 -4.778 1.00 98.62 99 PHE A N 1
ATOM 770 C CA . PHE A 1 99 ? -0.457 -2.963 -4.667 1.00 98.62 99 PHE A CA 1
ATOM 771 C C . PHE A 1 99 ? -1.983 -2.980 -4.779 1.00 98.62 99 PHE A C 1
ATOM 773 O O . PHE A 1 99 ? -2.660 -2.320 -3.993 1.00 98.62 99 PHE A O 1
ATOM 780 N N . ALA A 1 100 ? -2.538 -3.758 -5.708 1.00 98.62 100 ALA A N 1
ATOM 781 C CA . ALA A 1 100 ? -3.985 -3.886 -5.856 1.00 98.62 100 ALA A CA 1
ATOM 782 C C . ALA A 1 100 ? -4.636 -4.525 -4.618 1.00 98.62 100 ALA A C 1
ATOM 784 O O . ALA A 1 100 ? -5.657 -4.029 -4.140 1.00 98.62 100 ALA A O 1
ATOM 785 N N . ASP A 1 101 ? -4.026 -5.571 -4.060 1.00 98.69 101 ASP A N 1
ATOM 786 C CA . ASP A 1 101 ? -4.501 -6.242 -2.851 1.00 98.69 101 ASP A CA 1
ATOM 787 C C . ASP A 1 101 ? -4.422 -5.346 -1.615 1.00 98.69 101 ASP A C 1
ATOM 789 O O . ASP A 1 101 ? -5.365 -5.311 -0.823 1.00 98.69 101 ASP A O 1
ATOM 793 N N . PHE A 1 102 ? -3.359 -4.552 -1.491 1.00 98.75 102 PHE A N 1
ATOM 794 C CA . PHE A 1 102 ? -3.222 -3.565 -0.423 1.00 98.75 102 PHE A CA 1
ATOM 795 C C . PHE A 1 102 ? -4.327 -2.504 -0.482 1.00 98.75 102 PHE A C 1
ATOM 797 O O . PHE A 1 102 ? -4.953 -2.189 0.532 1.00 98.75 102 PHE A O 1
ATOM 804 N N . VAL A 1 103 ? -4.606 -1.968 -1.676 1.00 98.75 103 VAL A N 1
ATOM 805 C CA . VAL A 1 103 ? -5.675 -0.977 -1.875 1.00 98.75 103 VAL A CA 1
ATOM 806 C C . VAL A 1 103 ? -7.054 -1.589 -1.635 1.00 98.75 103 VAL A C 1
ATOM 808 O O . VAL A 1 103 ? -7.901 -0.960 -0.997 1.00 98.75 103 VAL A O 1
ATOM 811 N N . ARG A 1 104 ? -7.275 -2.829 -2.088 1.00 98.69 104 ARG A N 1
ATOM 812 C CA . ARG A 1 104 ? -8.507 -3.577 -1.819 1.00 98.69 104 ARG A CA 1
ATOM 813 C C . ARG A 1 104 ? -8.724 -3.746 -0.316 1.00 98.69 104 ARG A C 1
ATOM 815 O O . ARG A 1 104 ? -9.807 -3.419 0.166 1.00 98.69 104 ARG A O 1
ATOM 822 N N . LEU A 1 105 ? -7.704 -4.182 0.426 1.00 98.69 105 LEU A N 1
ATOM 823 C CA . LEU A 1 105 ? -7.788 -4.324 1.879 1.00 98.69 105 LEU A CA 1
ATOM 824 C C . LEU A 1 105 ? -8.099 -2.982 2.555 1.00 98.69 105 LEU A C 1
ATOM 826 O O . LEU A 1 105 ? -8.958 -2.929 3.433 1.00 98.69 105 LEU A O 1
ATOM 830 N N . ALA A 1 106 ? -7.456 -1.889 2.133 1.00 98.56 106 ALA A N 1
ATOM 831 C CA . ALA A 1 106 ? -7.741 -0.558 2.668 1.00 98.56 106 ALA A CA 1
ATOM 832 C C . ALA A 1 106 ? -9.206 -0.149 2.467 1.00 98.56 106 ALA A C 1
ATOM 834 O O . ALA A 1 106 ? -9.840 0.322 3.411 1.00 98.56 106 ALA A O 1
ATOM 835 N N . ALA A 1 107 ? -9.764 -0.387 1.278 1.00 98.62 107 ALA A N 1
ATOM 836 C CA . ALA A 1 107 ? -11.172 -0.121 0.996 1.00 98.62 107 ALA A CA 1
ATOM 837 C C . ALA A 1 107 ? -12.115 -1.001 1.833 1.00 98.62 107 ALA A C 1
ATOM 839 O O . ALA A 1 107 ? -13.101 -0.506 2.379 1.00 98.62 107 ALA A O 1
ATOM 840 N N . GLU A 1 108 ? -11.803 -2.291 1.979 1.00 98.50 108 GLU A N 1
ATOM 841 C CA . GLU A 1 108 ? -12.585 -3.223 2.798 1.00 98.50 108 GLU A CA 1
ATOM 842 C C . GLU A 1 108 ? -12.597 -2.808 4.273 1.00 98.50 108 GLU A C 1
ATOM 844 O O . GLU A 1 108 ? -13.660 -2.768 4.897 1.00 98.50 108 GLU A O 1
ATOM 849 N N . LYS A 1 109 ? -11.435 -2.461 4.833 1.00 98.38 109 LYS A N 1
ATOM 850 C CA . LYS A 1 109 ? -11.313 -2.038 6.233 1.00 98.38 109 LYS A CA 1
ATOM 851 C C . LYS A 1 109 ? -11.935 -0.666 6.476 1.00 98.38 109 LYS A C 1
ATOM 853 O O . LYS A 1 109 ? -12.588 -0.479 7.503 1.00 98.38 109 LYS A O 1
ATOM 858 N N . GLU A 1 110 ? -11.826 0.263 5.530 1.00 98.38 110 GLU A N 1
ATOM 859 C CA . GLU A 1 110 ? -12.523 1.551 5.604 1.00 98.38 110 GLU A CA 1
ATOM 860 C C . GLU A 1 110 ? -14.047 1.366 5.585 1.00 98.38 110 GLU A C 1
ATOM 862 O O . GLU A 1 110 ? -14.745 1.951 6.411 1.00 98.38 110 GLU A O 1
ATOM 867 N N . ALA A 1 111 ? -14.572 0.484 4.730 1.00 98.12 111 ALA A N 1
ATOM 868 C CA . ALA A 1 111 ? -16.000 0.172 4.694 1.00 98.12 111 ALA A CA 1
ATOM 869 C C . ALA A 1 111 ? -16.495 -0.524 5.978 1.00 98.12 111 ALA A C 1
ATOM 871 O O . ALA A 1 111 ? -17.603 -0.249 6.437 1.00 98.12 111 ALA A O 1
ATOM 872 N N . GLN A 1 112 ? -15.684 -1.408 6.571 1.00 97.75 112 GLN A N 1
ATOM 873 C CA . GLN A 1 112 ? -16.018 -2.117 7.815 1.00 97.75 112 GLN A CA 1
ATOM 874 C C . GLN A 1 112 ? -16.014 -1.198 9.042 1.00 97.75 112 GLN A C 1
ATOM 876 O O . GLN A 1 112 ? -16.857 -1.346 9.925 1.00 97.75 112 GLN A O 1
ATOM 881 N N . THR A 1 113 ? -15.060 -0.270 9.113 1.00 96.88 113 THR A N 1
ATOM 882 C CA . THR A 1 113 ? -14.848 0.590 10.291 1.00 96.88 113 THR A CA 1
ATOM 883 C C . THR A 1 113 ? -15.527 1.954 10.172 1.00 96.88 113 THR A C 1
ATOM 885 O O . THR A 1 113 ? -15.744 2.629 11.177 1.00 96.88 113 THR A O 1
ATOM 888 N N . GLY A 1 114 ? -15.864 2.383 8.954 1.00 97.38 114 GLY A N 1
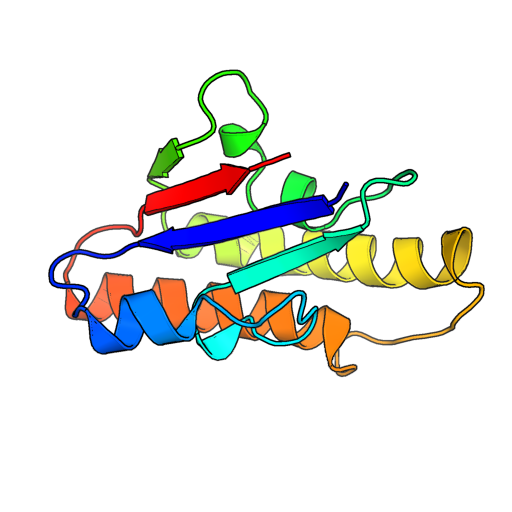ATOM 889 C CA . GLY A 1 114 ? -16.351 3.731 8.669 1.00 97.38 114 GLY A CA 1
ATOM 890 C C . GLY A 1 114 ? -15.275 4.816 8.799 1.00 97.38 114 GLY A C 1
ATOM 891 O O . GLY A 1 114 ? -15.617 5.999 8.832 1.00 97.38 114 GLY A O 1
ATOM 892 N N . LYS A 1 115 ? -13.991 4.441 8.900 1.00 97.44 115 LYS A N 1
ATOM 893 C CA . LYS A 1 115 ? -12.860 5.370 9.019 1.00 97.44 115 LYS A CA 1
ATOM 894 C C . LYS A 1 115 ? -11.743 5.006 8.041 1.00 97.44 115 LYS A C 1
ATOM 896 O O . LYS A 1 115 ? -11.438 3.824 7.891 1.00 97.44 115 LYS A O 1
ATOM 901 N N . PRO A 1 116 ? -11.076 6.000 7.433 1.00 97.69 116 PRO A N 1
ATOM 902 C CA . PRO A 1 116 ? -9.898 5.743 6.622 1.00 97.69 116 PRO A CA 1
ATOM 903 C C . PRO A 1 116 ? -8.791 5.013 7.381 1.00 97.69 116 PRO A C 1
ATOM 905 O O . PRO A 1 116 ? -8.560 5.251 8.571 1.00 97.69 116 PRO A O 1
ATOM 908 N N . CYS A 1 117 ? -8.066 4.161 6.661 1.00 97.69 117 CYS A N 1
ATOM 909 C CA . CYS A 1 117 ? -6.914 3.464 7.212 1.00 97.69 117 CYS A CA 1
ATOM 910 C C . CYS A 1 117 ? -5.735 4.424 7.438 1.00 97.69 117 CYS A C 1
ATOM 912 O O . CYS A 1 117 ? -5.566 5.444 6.764 1.00 97.69 117 CYS A O 1
ATOM 914 N N . THR A 1 118 ? -4.883 4.074 8.396 1.00 98.25 118 THR A N 1
ATOM 915 C CA . THR A 1 118 ? -3.594 4.732 8.618 1.00 98.25 118 THR A CA 1
ATOM 916 C C . THR A 1 118 ? -2.505 3.943 7.908 1.00 98.25 118 THR A C 1
ATOM 918 O O . THR A 1 118 ? -2.371 2.742 8.104 1.00 98.25 118 THR A O 1
ATOM 921 N N . VAL A 1 119 ? -1.716 4.622 7.091 1.00 98.12 119 VAL A N 1
ATOM 922 C CA . VAL A 1 119 ? -0.548 4.084 6.407 1.00 98.12 119 VAL A CA 1
ATOM 923 C C . VAL A 1 119 ? 0.704 4.534 7.152 1.00 98.12 119 VAL A C 1
ATOM 925 O O . VAL A 1 119 ? 0.831 5.706 7.511 1.00 98.12 119 VAL A O 1
ATOM 928 N N . TYR A 1 120 ? 1.630 3.609 7.384 1.00 97.75 120 TYR A N 1
ATOM 929 C CA . TYR A 1 120 ? 2.942 3.879 7.968 1.00 97.75 120 TYR A CA 1
ATOM 930 C C . TYR A 1 120 ? 4.046 3.411 7.022 1.00 97.75 120 TYR A C 1
ATOM 932 O O . TYR A 1 120 ? 4.081 2.233 6.674 1.00 97.75 120 TYR A O 1
ATOM 940 N N . ALA A 1 121 ? 4.949 4.311 6.632 1.00 96.69 121 ALA A N 1
ATOM 941 C CA . ALA A 1 121 ? 6.128 3.988 5.830 1.00 96.69 121 ALA A CA 1
ATOM 942 C C . ALA A 1 121 ? 7.413 3.978 6.680 1.00 96.69 121 ALA A C 1
ATOM 944 O O . ALA A 1 121 ? 7.662 4.881 7.473 1.00 96.69 121 ALA A O 1
ATOM 945 N N . SER A 1 122 ? 8.270 2.982 6.482 1.00 93.69 122 SER A N 1
ATOM 946 C CA . SER A 1 122 ? 9.596 2.863 7.096 1.00 93.69 122 SER A CA 1
ATOM 947 C C . SER A 1 122 ? 10.633 2.695 5.987 1.00 93.69 122 SER A C 1
ATOM 949 O O . SER A 1 122 ? 10.479 1.802 5.157 1.00 93.69 122 SER A O 1
ATOM 951 N N . TYR A 1 123 ? 11.629 3.582 5.907 1.00 87.81 123 TYR A N 1
ATOM 952 C CA . TYR A 1 123 ? 12.597 3.639 4.803 1.00 87.81 123 TYR A CA 1
ATOM 953 C C . TYR A 1 123 ? 13.931 4.271 5.211 1.00 87.81 123 TYR A C 1
ATOM 955 O O . TYR A 1 123 ? 13.938 5.083 6.165 1.00 87.81 123 TYR A O 1
#

Secondary structure (DSSP, 8-state):
-EEEEEEE-TT--HHHHHHT--TT-SS-GGGTEEEEESSSS--HHHHHTGGGGSS-SEEEE-HHHHHHHHHHHHHHHHHHIIIII-----TTSHHHHHHHHHHHHHHHHHHHHSSPEEEEEE-

Foldseek 3Di:
DKKKKFKAFPPQDPVLVVLQPPVQDLQSLLSRIHIDRPDDFDALCCQQVVVCVVPPVKDFDALVSSVVRLVVSLVRQQVCCCPPVVDHDHCPDRNNVSSVSNSVVQNVRCVVRVGTIMMGIDD

Nearest PDB structures (foldseek):
  7y87-assembly1_A  TM=2.557E-01  e=5.611E+00  Streptantibioticus cattleyicolor
  3dbr-assembly4_A  TM=3.306E-01  e=9.313E+00  Homo sapiens